Protein AF-A0A2D4QZS6-F1 (afdb_monomer_lite)

Foldseek 3Di:
DPVVVVVVVVVVVVVVVVVVVVVPDPPPDDDDDDDDAPVVVQAVCSVPVQCAQVVQAKDKDKDWDWAPVVDQWIKIKIKIKIKHADVVVNGIDMDIWMWIATNNNPDIDID

Radius of gyration: 25.06 Å; chains: 1; bounding box: 30×52×77 Å

Sequence (111 aa):
MTKLNCVKKKQLILFVFVIACLSTTNLNSVRSQDPTFTQFFSNPIYLNPALAGSSGCPRFAMNYRNEWPQLTGNYVTYSAAFDTYAKSISGGIGILAMHDQQGQGTISTSM

Structure (mmCIF, N/CA/C/O backbone):
data_AF-A0A2D4QZS6-F1
#
_entry.id   AF-A0A2D4QZS6-F1
#
loop_
_atom_site.group_PDB
_atom_site.id
_atom_site.type_symbol
_atom_site.label_atom_id
_atom_site.label_alt_id
_atom_site.label_comp_id
_atom_site.label_asym_id
_atom_site.label_entity_id
_atom_site.label_seq_id
_atom_site.pdbx_PDB_ins_code
_atom_site.Cartn_x
_atom_site.Cartn_y
_atom_site.Cartn_z
_atom_site.occupancy
_atom_site.B_iso_or_equiv
_atom_site.auth_seq_id
_atom_site.auth_comp_id
_atom_site.auth_asym_id
_atom_site.auth_atom_id
_atom_site.pdbx_PDB_model_num
ATOM 1 N N . MET A 1 1 ? -2.421 38.758 52.419 1.00 55.59 1 MET A N 1
ATOM 2 C CA . MET A 1 1 ? -3.484 37.994 51.717 1.00 55.59 1 MET A CA 1
ATOM 3 C C . MET A 1 1 ? -3.656 38.354 50.233 1.00 55.59 1 MET A C 1
ATOM 5 O O . MET A 1 1 ? -4.104 37.515 49.466 1.00 55.59 1 MET A O 1
ATOM 9 N N . THR A 1 2 ? -3.256 39.545 49.780 1.00 59.88 2 THR A N 1
ATOM 10 C CA . THR A 1 2 ? -3.556 40.062 48.426 1.00 59.88 2 THR A CA 1
ATOM 11 C C . THR A 1 2 ? -2.750 39.421 47.280 1.00 59.88 2 THR A C 1
ATOM 13 O O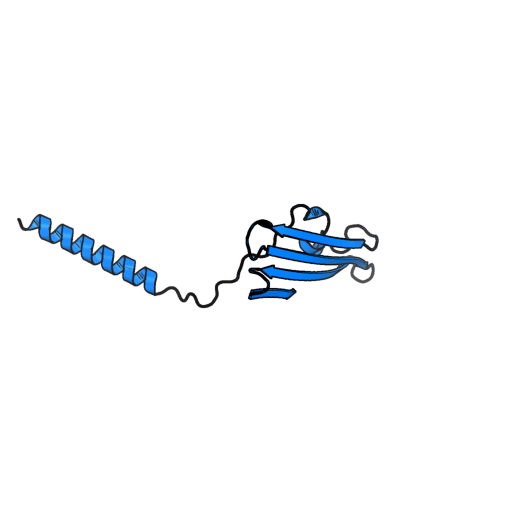 . THR A 1 2 ? -3.274 39.256 46.182 1.00 59.88 2 THR A O 1
ATOM 16 N N . LYS A 1 3 ? -1.498 38.987 47.516 1.00 56.25 3 LYS A N 1
ATOM 17 C CA . LYS A 1 3 ? -0.655 38.363 46.469 1.00 56.25 3 LYS A CA 1
ATOM 18 C C . LYS A 1 3 ? -1.140 36.972 46.027 1.00 56.25 3 LYS A C 1
ATOM 20 O O . LYS A 1 3 ? -1.035 36.647 44.849 1.00 56.25 3 LYS A O 1
ATOM 25 N N . LEU A 1 4 ? -1.724 36.184 46.935 1.00 58.50 4 LEU A N 1
ATOM 26 C CA . LEU A 1 4 ? -2.208 34.827 46.640 1.00 58.50 4 LEU A CA 1
ATOM 27 C C . LEU A 1 4 ? -3.427 34.842 45.695 1.00 58.50 4 LEU A C 1
ATOM 29 O O . LEU A 1 4 ? -3.526 34.009 44.797 1.00 58.50 4 LEU A O 1
ATOM 33 N N . ASN A 1 5 ? -4.310 35.837 45.838 1.00 61.81 5 ASN A N 1
ATOM 34 C CA . ASN A 1 5 ? -5.477 36.014 44.966 1.00 61.81 5 ASN A CA 1
ATOM 35 C C . ASN A 1 5 ? -5.089 36.473 43.549 1.00 61.81 5 ASN A C 1
ATOM 37 O O . ASN A 1 5 ? -5.733 36.077 42.581 1.00 61.81 5 ASN A O 1
ATOM 41 N N . CYS A 1 6 ? -4.005 37.245 43.406 1.00 59.03 6 CYS A N 1
ATOM 42 C CA . CYS A 1 6 ? -3.487 37.673 42.103 1.00 59.03 6 CYS A CA 1
ATOM 43 C C . CYS A 1 6 ? -2.887 36.500 41.301 1.00 59.03 6 CYS A C 1
ATOM 45 O O . CYS A 1 6 ? -3.200 36.332 40.122 1.00 59.03 6 CYS A O 1
ATOM 47 N N . VAL A 1 7 ? -2.100 35.629 41.949 1.00 69.56 7 VAL A N 1
ATOM 48 C CA . VAL A 1 7 ? -1.517 34.438 41.299 1.00 69.56 7 VAL A CA 1
ATOM 49 C C . VAL A 1 7 ? -2.607 33.459 40.858 1.00 69.56 7 VAL A C 1
ATOM 51 O O . VAL A 1 7 ? -2.584 33.010 39.715 1.00 69.56 7 VAL A O 1
ATOM 54 N N . LYS A 1 8 ? -3.614 33.193 41.703 1.00 70.06 8 LYS A N 1
ATOM 55 C CA . LYS A 1 8 ? -4.758 32.334 41.342 1.00 70.06 8 LYS A CA 1
ATOM 56 C C . LYS A 1 8 ? -5.564 32.889 40.161 1.00 70.06 8 LYS A C 1
ATOM 58 O O . LYS A 1 8 ? -5.963 32.124 39.292 1.00 70.06 8 LYS A O 1
ATOM 63 N N . LYS A 1 9 ? -5.749 34.213 40.082 1.00 71.06 9 LYS A N 1
ATOM 64 C CA . LYS A 1 9 ? -6.457 34.871 38.970 1.00 71.06 9 LYS A CA 1
ATOM 65 C C . LYS A 1 9 ? -5.663 34.810 37.659 1.00 71.06 9 LYS A C 1
ATOM 67 O O . LYS A 1 9 ? -6.253 34.575 36.612 1.00 71.06 9 LYS A O 1
ATOM 72 N N . LYS A 1 10 ? -4.329 34.938 37.713 1.00 72.50 10 LYS A N 1
ATOM 73 C CA . LYS A 1 10 ? -3.444 34.780 36.543 1.00 72.50 10 LYS A CA 1
ATOM 74 C C . LYS A 1 10 ? -3.407 33.329 36.040 1.00 72.50 10 LYS A C 1
ATOM 76 O O . LYS A 1 10 ? -3.450 33.113 34.835 1.00 72.50 10 LYS A O 1
ATOM 81 N N . GLN A 1 11 ? -3.395 32.357 36.955 1.00 76.50 11 GLN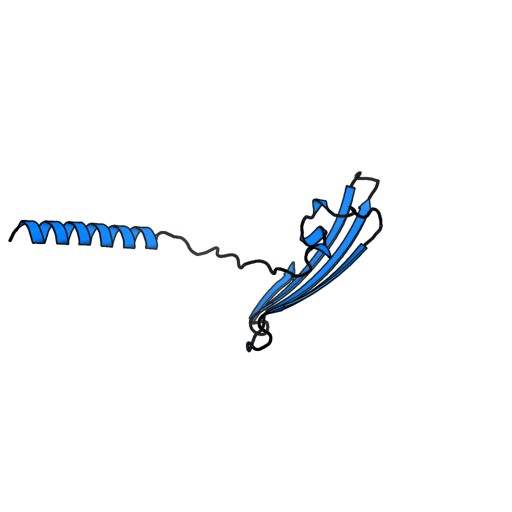 A N 1
ATOM 82 C CA . GLN A 1 11 ? -3.503 30.925 36.639 1.00 76.50 11 GLN A CA 1
ATOM 83 C C . GLN A 1 11 ? -4.864 30.584 36.016 1.00 76.50 11 GLN A C 1
ATOM 85 O O . GLN A 1 11 ? -4.916 29.876 35.018 1.00 76.50 11 GLN A O 1
ATOM 90 N N . LEU A 1 12 ? -5.957 31.151 36.538 1.00 81.62 12 LEU A N 1
ATOM 91 C CA . LEU A 1 12 ? -7.301 30.957 35.989 1.00 81.62 12 LEU A CA 1
ATOM 92 C C . LEU A 1 12 ? -7.442 31.549 34.578 1.00 81.62 12 LEU A C 1
ATOM 94 O O . LEU A 1 12 ? -7.989 30.896 33.699 1.00 81.62 12 LEU A O 1
ATOM 98 N N . ILE A 1 13 ? -6.909 32.754 34.341 1.00 84.06 13 ILE A N 1
ATOM 99 C CA . ILE A 1 13 ? -6.910 33.380 33.007 1.00 84.06 13 ILE A CA 1
ATOM 100 C C . ILE A 1 13 ? -6.091 32.544 32.016 1.00 84.06 13 ILE A C 1
ATOM 102 O O . ILE A 1 13 ? -6.544 32.319 30.898 1.00 84.06 13 ILE A O 1
ATOM 106 N N . LEU A 1 14 ? -4.923 32.042 32.430 1.00 83.56 14 LEU A N 1
ATOM 107 C CA . LEU A 1 14 ? -4.096 31.169 31.595 1.00 83.56 14 LEU A CA 1
ATOM 108 C C . LEU A 1 14 ? -4.829 29.863 31.253 1.00 83.56 14 LEU A C 1
ATOM 110 O O . LEU A 1 14 ? -4.813 29.433 30.106 1.00 83.56 14 LEU A O 1
ATOM 114 N N . PHE A 1 15 ? -5.522 29.268 32.225 1.00 85.94 15 PHE A N 1
ATOM 115 C CA . PHE A 1 15 ? -6.287 28.038 32.032 1.00 85.94 15 PHE A CA 1
ATOM 116 C C . PHE A 1 15 ? -7.466 28.232 31.066 1.00 85.94 15 PHE A C 1
ATOM 118 O O . PHE A 1 15 ? -7.667 27.425 30.161 1.00 85.94 15 PHE A O 1
ATOM 125 N N . VAL A 1 16 ? -8.198 29.345 31.196 1.00 87.38 16 VAL A N 1
ATOM 126 C CA . VAL A 1 16 ? -9.283 29.716 30.270 1.00 87.38 16 VAL A CA 1
ATOM 127 C C . VAL A 1 16 ? -8.744 29.959 28.859 1.00 87.38 16 VAL A C 1
ATOM 129 O O . VAL A 1 16 ? -9.363 29.528 27.890 1.00 87.38 16 VAL A O 1
ATOM 132 N N . PHE A 1 17 ? -7.576 30.592 28.733 1.00 86.12 17 PHE A N 1
ATOM 133 C CA . PHE A 1 17 ? -6.946 30.843 27.437 1.00 86.12 17 PHE A CA 1
ATOM 134 C C . PHE A 1 17 ? -6.504 29.545 26.745 1.00 86.12 17 PHE A C 1
ATOM 136 O O . PHE A 1 17 ? -6.737 29.374 25.552 1.00 86.12 17 PHE A O 1
ATOM 143 N N . VAL A 1 18 ? -5.939 28.592 27.496 1.00 85.69 18 VAL A N 1
ATOM 144 C CA . VAL A 1 18 ? -5.582 27.264 26.972 1.00 85.69 18 VAL A CA 1
ATOM 145 C C . VAL A 1 18 ? -6.829 26.525 26.478 1.00 85.69 18 VAL A C 1
ATOM 147 O O . VAL A 1 18 ? -6.833 26.036 25.352 1.00 85.69 18 VAL A O 1
ATOM 150 N N . ILE A 1 19 ? -7.917 26.513 27.255 1.00 83.75 19 ILE A N 1
ATOM 151 C CA . ILE A 1 19 ? -9.178 25.866 26.850 1.00 83.75 19 ILE A CA 1
ATOM 152 C C . ILE A 1 19 ? -9.771 26.521 25.592 1.00 83.75 19 ILE A C 1
ATOM 154 O O . ILE A 1 19 ? -10.225 25.813 24.695 1.00 83.75 19 ILE A O 1
ATOM 158 N N . ALA A 1 20 ? -9.724 27.854 25.496 1.00 82.69 20 ALA A N 1
ATOM 159 C CA . ALA A 1 20 ? -10.193 28.592 24.324 1.00 82.69 20 ALA A CA 1
ATOM 160 C C . ALA A 1 20 ? -9.341 28.335 23.066 1.00 82.69 20 ALA A C 1
ATOM 162 O O . ALA A 1 20 ? -9.868 28.339 21.958 1.00 82.69 20 ALA A O 1
ATOM 163 N N . CYS A 1 21 ? -8.037 28.079 23.209 1.00 77.69 21 CYS A N 1
ATOM 164 C CA . CYS A 1 21 ? -7.191 27.675 22.084 1.00 77.69 21 CYS A CA 1
ATOM 165 C C . CYS A 1 21 ? -7.528 26.262 21.586 1.00 77.69 21 CYS A C 1
ATOM 167 O O . CYS A 1 21 ? -7.607 26.054 20.374 1.00 77.69 21 CYS A O 1
ATOM 169 N N . LEU A 1 22 ? -7.769 25.303 22.488 1.00 74.12 22 LEU A N 1
ATOM 170 C CA . LEU A 1 22 ? -8.094 23.925 22.098 1.00 74.12 22 LEU A CA 1
ATOM 171 C C . LEU A 1 22 ? -9.441 23.809 21.355 1.00 74.12 22 LEU A C 1
ATOM 173 O O . LEU A 1 22 ? -9.581 22.944 20.490 1.00 74.12 22 LEU A O 1
ATOM 177 N N . SER A 1 23 ? -10.408 24.690 21.629 1.00 72.19 23 SER A N 1
ATOM 178 C CA . SER A 1 23 ? -11.749 24.645 21.023 1.00 72.19 23 SER A CA 1
ATOM 179 C C . SER A 1 23 ? -11.833 25.168 19.581 1.00 72.19 23 SER A C 1
ATOM 181 O O . SER A 1 23 ? -12.883 25.041 18.957 1.00 72.19 23 SER A O 1
ATOM 183 N N . THR A 1 24 ? -10.753 25.725 19.020 1.00 69.56 24 THR A N 1
ATOM 184 C CA . THR A 1 24 ? -10.747 26.293 17.651 1.00 69.56 24 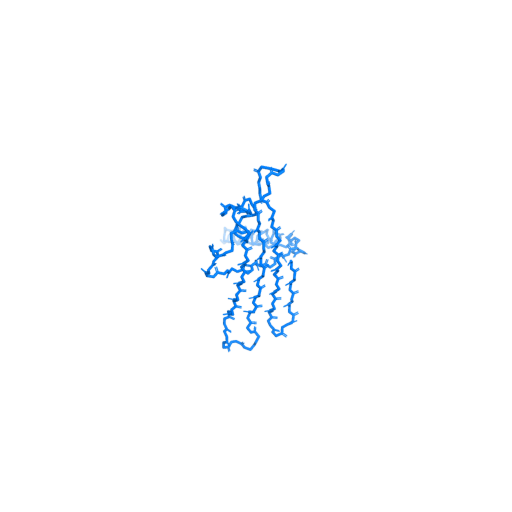THR A CA 1
ATOM 185 C C . THR A 1 24 ? -10.296 25.328 16.553 1.00 69.56 24 THR A C 1
ATOM 187 O O . THR A 1 24 ? -10.278 25.689 15.373 1.00 69.56 24 THR A O 1
ATOM 190 N N . THR A 1 25 ? -9.944 24.088 16.896 1.00 68.50 25 THR A N 1
ATOM 191 C CA . THR A 1 25 ? -9.500 23.116 15.893 1.00 68.50 25 THR A CA 1
ATOM 192 C C . THR A 1 25 ? -10.711 22.510 15.178 1.00 68.50 25 THR A C 1
ATOM 194 O O . THR A 1 25 ? -11.509 21.775 15.750 1.00 68.50 25 THR A O 1
ATOM 197 N N . ASN A 1 26 ? -10.888 22.860 13.902 1.00 63.09 26 ASN A N 1
ATOM 198 C CA . ASN A 1 26 ? -11.911 22.274 13.038 1.00 63.09 26 ASN A CA 1
ATOM 199 C C . ASN A 1 26 ? -11.529 20.813 12.729 1.00 63.09 26 ASN A C 1
ATOM 201 O O . ASN A 1 26 ? -10.720 20.559 11.841 1.00 63.09 26 ASN A O 1
ATOM 205 N N . LEU A 1 27 ? -12.106 19.855 13.461 1.00 65.62 27 LEU A N 1
ATOM 206 C CA . LEU A 1 27 ? -11.793 18.416 13.382 1.00 65.62 27 LEU A CA 1
ATOM 207 C C . LEU A 1 27 ? -12.423 17.678 12.179 1.00 65.62 27 LEU A C 1
ATOM 209 O O . LEU A 1 27 ? -12.396 16.453 12.129 1.00 65.62 27 LEU A O 1
ATOM 213 N N . ASN A 1 28 ? -12.994 18.383 11.200 1.00 65.56 28 ASN A N 1
ATOM 214 C CA . ASN A 1 28 ? -13.861 17.775 10.177 1.00 65.56 28 ASN A CA 1
ATOM 215 C C . ASN A 1 28 ? -13.145 16.907 9.119 1.00 65.56 28 ASN A C 1
ATOM 217 O O . ASN A 1 28 ? -13.807 16.374 8.234 1.00 65.56 28 ASN A O 1
ATOM 221 N N . SER A 1 29 ? -11.822 16.736 9.201 1.00 66.94 29 SER A N 1
ATOM 222 C CA . SER A 1 29 ? -11.037 16.037 8.173 1.00 66.94 29 SER A CA 1
ATOM 223 C C . SER A 1 29 ? -9.947 15.150 8.775 1.00 66.94 29 SER A C 1
ATOM 225 O O . SER A 1 29 ? -8.764 15.320 8.478 1.00 66.94 29 SER A O 1
ATOM 227 N N . VAL A 1 30 ? -10.320 14.198 9.630 1.00 69.62 30 VAL A N 1
ATOM 228 C CA . VAL A 1 30 ? -9.386 13.145 10.057 1.00 69.62 30 VAL A CA 1
ATOM 229 C C . VAL A 1 30 ? -9.407 12.036 9.006 1.00 69.62 30 VAL A C 1
ATOM 231 O O . VAL A 1 30 ? -10.413 11.348 8.846 1.00 69.62 30 VAL A O 1
ATOM 234 N N . ARG A 1 31 ? -8.309 11.873 8.261 1.00 70.00 31 ARG A N 1
ATOM 235 C CA . ARG A 1 31 ? -8.109 10.708 7.388 1.00 70.00 31 ARG A CA 1
ATOM 236 C C . ARG A 1 31 ? -7.477 9.585 8.206 1.00 70.00 31 ARG A C 1
ATOM 238 O O . ARG A 1 31 ? -6.553 9.835 8.976 1.00 70.00 31 ARG A O 1
ATOM 245 N N . SER A 1 32 ? -8.025 8.379 8.081 1.00 69.94 32 SER A N 1
ATOM 246 C CA . SER A 1 32 ? -7.491 7.191 8.754 1.00 69.94 32 SER A CA 1
ATOM 247 C C . SER A 1 32 ? -6.090 6.848 8.234 1.00 69.94 32 SER A C 1
ATOM 249 O O . SER A 1 32 ? -5.693 7.315 7.167 1.00 69.94 32 SER A O 1
ATOM 251 N N . GLN A 1 33 ? -5.343 6.051 9.000 1.00 73.69 33 GLN A N 1
ATOM 252 C CA . GLN A 1 33 ? -4.032 5.554 8.582 1.00 73.69 33 GLN A CA 1
ATOM 253 C C . GLN A 1 33 ? -4.188 4.517 7.466 1.00 73.69 33 GLN A C 1
ATOM 255 O O . GLN A 1 33 ? -5.078 3.667 7.531 1.00 73.69 33 GLN A O 1
ATOM 260 N N . ASP A 1 34 ? -3.297 4.566 6.478 1.00 83.50 34 ASP A N 1
ATOM 261 C CA . ASP A 1 34 ? -3.271 3.583 5.399 1.00 83.50 34 ASP A CA 1
ATOM 262 C C . ASP A 1 34 ? -2.744 2.223 5.903 1.00 83.50 34 ASP A C 1
ATOM 264 O O . ASP A 1 34 ? -1.842 2.173 6.750 1.00 83.50 34 ASP A O 1
ATOM 268 N N . PRO A 1 35 ? -3.273 1.097 5.394 1.00 88.50 35 PRO A N 1
ATOM 269 C CA . PRO A 1 35 ? -2.783 -0.238 5.720 1.00 88.50 35 PRO A CA 1
ATOM 270 C C . PRO A 1 35 ? -1.293 -0.428 5.427 1.00 88.50 35 PRO A C 1
ATOM 272 O O . PRO A 1 35 ? -0.831 -0.041 4.355 1.00 88.50 35 PRO A O 1
ATOM 275 N N . THR A 1 36 ? -0.556 -1.091 6.329 1.00 90.94 36 THR A N 1
ATOM 276 C CA . THR A 1 36 ? 0.875 -1.408 6.158 1.00 90.94 36 THR A CA 1
ATOM 277 C C . THR A 1 36 ? 1.144 -2.911 6.111 1.00 90.94 36 THR A C 1
ATOM 279 O O . THR A 1 36 ? 0.761 -3.663 7.003 1.00 90.94 36 THR A O 1
ATOM 282 N N . PHE A 1 37 ? 1.822 -3.378 5.059 1.00 92.50 37 PHE A N 1
ATOM 283 C CA . PHE A 1 37 ? 2.172 -4.794 4.892 1.00 92.50 37 PHE A CA 1
ATOM 284 C C . PHE A 1 37 ? 3.562 -5.100 5.461 1.00 92.50 37 PHE A C 1
ATOM 286 O O . PHE A 1 37 ? 4.503 -4.340 5.257 1.00 92.50 37 PHE A O 1
ATOM 293 N N . THR A 1 38 ? 3.741 -6.268 6.084 1.00 92.38 38 THR A N 1
ATOM 294 C CA . THR A 1 38 ? 5.070 -6.744 6.522 1.00 92.38 38 THR A CA 1
ATOM 295 C C . THR A 1 38 ? 5.991 -7.063 5.342 1.00 92.38 38 THR A C 1
ATOM 297 O O . THR A 1 38 ? 7.197 -6.849 5.412 1.00 92.38 38 THR A O 1
ATOM 300 N N . GLN A 1 39 ? 5.419 -7.531 4.231 1.00 91.94 39 GLN A N 1
ATOM 301 C CA . GLN A 1 39 ? 6.121 -7.844 2.984 1.00 91.94 39 GLN A CA 1
ATOM 302 C C . GLN A 1 39 ? 5.984 -6.709 1.957 1.00 91.94 39 GLN A C 1
ATOM 304 O O . GLN A 1 39 ? 5.741 -6.954 0.782 1.00 91.94 39 GLN A O 1
ATOM 309 N N . PHE A 1 40 ? 6.127 -5.450 2.373 1.00 89.06 40 PHE A N 1
ATOM 310 C CA . PHE A 1 40 ? 5.943 -4.299 1.476 1.00 89.06 40 PHE A CA 1
ATOM 311 C C . PHE A 1 40 ? 6.909 -4.284 0.272 1.00 89.06 40 PHE A C 1
ATOM 313 O O . PHE A 1 40 ? 6.553 -3.792 -0.795 1.00 89.06 40 PHE A O 1
ATOM 320 N N . PHE A 1 41 ? 8.102 -4.881 0.387 1.00 90.44 41 PHE A N 1
ATOM 321 C CA . PHE A 1 41 ? 9.048 -5.010 -0.731 1.00 90.44 41 PHE A CA 1
ATOM 322 C C . PHE A 1 41 ? 8.578 -5.956 -1.846 1.00 90.44 41 PHE A C 1
ATOM 324 O O . PHE A 1 41 ? 9.075 -5.858 -2.968 1.00 90.44 41 PHE A O 1
ATOM 331 N N . SER A 1 42 ? 7.631 -6.863 -1.575 1.00 90.44 42 SER A N 1
ATOM 332 C CA . SER A 1 42 ? 7.098 -7.766 -2.604 1.00 90.44 42 SER A CA 1
ATOM 333 C C . SER A 1 42 ? 6.176 -7.050 -3.595 1.00 90.44 42 SER A C 1
ATOM 335 O O . SER A 1 42 ? 5.864 -7.606 -4.645 1.00 90.44 42 SER A O 1
ATOM 337 N N . ASN A 1 43 ? 5.750 -5.824 -3.276 1.00 92.50 43 ASN A N 1
ATOM 338 C CA . ASN A 1 43 ? 4.900 -4.985 -4.110 1.00 92.50 43 ASN A CA 1
ATOM 339 C C . ASN A 1 43 ? 5.519 -3.579 -4.256 1.00 92.50 43 ASN A C 1
ATOM 341 O O . ASN A 1 43 ? 5.172 -2.653 -3.521 1.00 92.50 43 ASN A O 1
ATOM 345 N N . PRO A 1 44 ? 6.457 -3.387 -5.201 1.00 92.31 44 PRO A N 1
ATOM 346 C CA . PRO A 1 44 ? 7.171 -2.118 -5.328 1.00 92.31 44 PRO A CA 1
ATOM 347 C C . PRO A 1 44 ? 6.298 -0.937 -5.726 1.00 92.31 44 PRO A C 1
ATOM 349 O O . PRO A 1 44 ? 6.618 0.180 -5.336 1.00 92.31 44 PRO A O 1
ATOM 352 N N . ILE A 1 45 ? 5.193 -1.165 -6.443 1.00 93.75 45 ILE A N 1
ATOM 353 C CA . ILE A 1 45 ? 4.265 -0.080 -6.784 1.00 93.75 45 ILE A CA 1
ATOM 354 C C . ILE A 1 45 ? 3.474 0.416 -5.567 1.00 93.75 45 ILE A C 1
ATOM 356 O O . ILE A 1 45 ? 3.153 1.599 -5.516 1.00 93.75 45 ILE A O 1
ATOM 360 N N . TYR A 1 46 ? 3.220 -0.445 -4.571 1.00 93.25 46 TYR A N 1
ATOM 361 C CA . TYR A 1 46 ? 2.683 -0.029 -3.269 1.00 93.25 46 TYR A CA 1
ATOM 362 C C . TYR A 1 46 ? 3.700 0.811 -2.482 1.00 93.25 46 TYR A C 1
ATOM 364 O O . TYR A 1 46 ? 3.327 1.795 -1.852 1.00 93.25 46 TYR A O 1
ATOM 372 N N . LEU A 1 47 ? 4.991 0.466 -2.553 1.00 92.12 47 LEU A N 1
ATOM 373 C CA . LEU A 1 47 ? 6.049 1.222 -1.876 1.00 92.12 47 LEU A CA 1
ATOM 374 C C . LEU A 1 47 ? 6.299 2.593 -2.525 1.00 92.12 47 LEU A C 1
ATOM 376 O O . LEU A 1 47 ? 6.447 3.597 -1.830 1.00 92.12 47 LEU A O 1
ATOM 380 N N . ASN A 1 48 ? 6.401 2.632 -3.853 1.00 93.25 48 ASN A N 1
ATOM 381 C CA . ASN A 1 48 ? 6.586 3.854 -4.625 1.00 93.25 48 ASN A CA 1
ATOM 382 C C . ASN A 1 48 ? 6.137 3.620 -6.082 1.00 93.25 48 ASN A C 1
ATOM 384 O O . ASN A 1 48 ? 6.764 2.820 -6.780 1.00 93.25 48 ASN A O 1
ATOM 388 N N . PRO A 1 49 ? 5.137 4.358 -6.599 1.00 92.69 49 PRO A N 1
ATOM 389 C CA . PRO A 1 49 ? 4.687 4.231 -7.987 1.00 92.69 49 PRO A CA 1
ATOM 390 C C . PRO A 1 49 ? 5.798 4.393 -9.038 1.00 92.69 49 PRO A C 1
ATOM 392 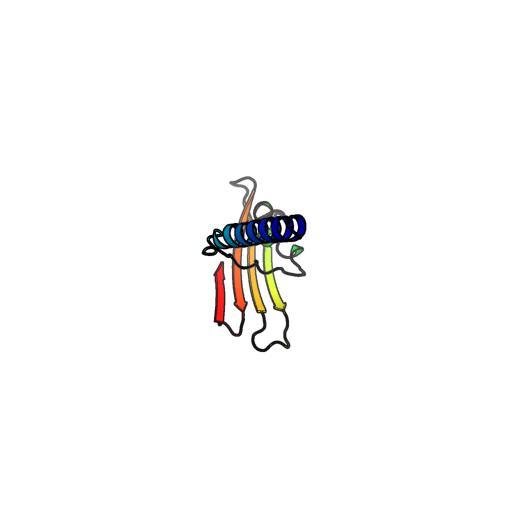O O . PRO A 1 49 ? 5.723 3.790 -10.106 1.00 92.69 49 PRO A O 1
ATOM 395 N N . ALA A 1 50 ? 6.868 5.140 -8.736 1.00 93.69 50 ALA A N 1
ATOM 396 C CA . ALA A 1 50 ? 8.025 5.289 -9.623 1.00 93.69 50 ALA A CA 1
ATOM 397 C C . ALA A 1 50 ? 8.827 3.985 -9.821 1.00 93.69 50 ALA A C 1
ATOM 399 O O . ALA A 1 50 ? 9.654 3.907 -10.727 1.00 93.69 50 ALA A O 1
ATOM 400 N N . LEU A 1 51 ? 8.588 2.957 -8.998 1.00 94.44 51 LEU A N 1
ATOM 401 C CA . LEU A 1 51 ? 9.195 1.629 -9.129 1.00 94.44 51 LEU A CA 1
ATOM 402 C C . LEU A 1 51 ? 8.422 0.699 -10.078 1.00 94.44 51 LEU A C 1
ATOM 404 O O . LEU A 1 51 ? 8.829 -0.457 -10.246 1.00 94.44 51 LEU A O 1
ATOM 408 N N . ALA A 1 52 ? 7.336 1.165 -10.704 1.00 95.50 52 ALA A N 1
ATOM 409 C CA . ALA A 1 52 ? 6.640 0.404 -11.737 1.00 95.50 52 ALA A CA 1
ATOM 410 C C . ALA A 1 52 ? 7.605 0.028 -12.872 1.00 95.50 52 ALA A C 1
ATOM 412 O O . ALA A 1 52 ? 8.374 0.861 -13.353 1.00 95.50 52 ALA A O 1
ATOM 413 N N . GLY A 1 53 ? 7.596 -1.238 -13.291 1.00 93.94 53 GLY A N 1
ATOM 414 C CA . GLY A 1 53 ? 8.451 -1.740 -14.368 1.00 93.94 53 GLY A CA 1
ATOM 415 C C . GLY A 1 53 ? 9.948 -1.782 -14.043 1.00 93.94 53 GLY A C 1
ATOM 416 O O . GLY A 1 53 ? 10.744 -2.069 -14.936 1.00 93.94 53 GLY A O 1
ATOM 417 N N . SER A 1 54 ? 10.350 -1.544 -12.789 1.00 93.44 54 SER A N 1
ATOM 418 C CA . SER A 1 54 ? 11.759 -1.582 -12.351 1.00 93.44 54 SER A CA 1
ATOM 419 C C . SER A 1 54 ? 12.438 -2.940 -12.565 1.00 93.44 54 SER A C 1
ATOM 421 O O . SER A 1 54 ? 13.648 -2.996 -12.763 1.00 93.44 54 SER A O 1
ATOM 423 N N . SER A 1 55 ? 11.673 -4.034 -12.571 1.00 90.06 55 SER A N 1
ATOM 424 C CA . SER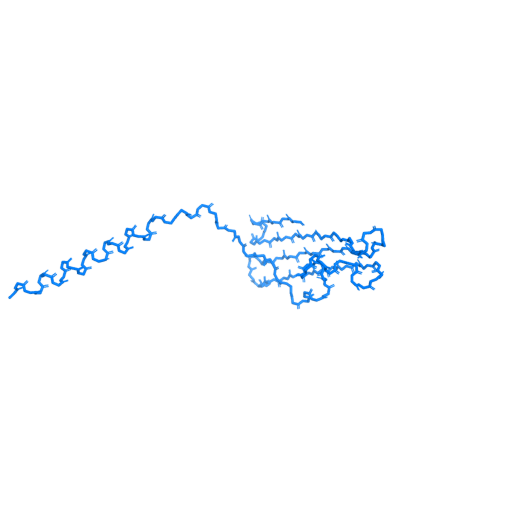 A 1 55 ? 12.166 -5.387 -12.856 1.00 90.06 55 SER A CA 1
ATOM 425 C C . SER A 1 55 ? 12.433 -5.652 -14.340 1.00 90.06 55 SER A C 1
ATOM 427 O O . SER A 1 55 ? 12.970 -6.705 -14.674 1.00 90.06 55 SER A O 1
ATOM 429 N N . GLY A 1 56 ? 12.012 -4.765 -15.248 1.00 91.31 56 GLY A N 1
ATOM 430 C CA . GLY A 1 56 ? 12.112 -4.945 -16.702 1.00 91.31 56 GLY A CA 1
ATOM 431 C C . GLY A 1 56 ? 11.108 -5.943 -17.302 1.00 91.31 56 GLY A C 1
ATOM 432 O O . GLY A 1 56 ? 10.677 -5.759 -18.438 1.00 91.31 56 GLY A O 1
ATOM 433 N N . CYS A 1 57 ? 10.688 -6.958 -16.544 1.00 92.69 57 CYS A N 1
ATOM 434 C CA . CYS A 1 57 ? 9.654 -7.925 -16.928 1.00 92.69 57 CYS A CA 1
ATOM 435 C C . CYS A 1 57 ? 8.295 -7.601 -16.280 1.00 92.69 57 CYS A C 1
ATOM 437 O O . CYS A 1 57 ? 8.286 -7.027 -15.184 1.00 92.69 57 CYS A O 1
ATOM 439 N N . PRO A 1 58 ? 7.167 -8.012 -16.899 1.00 94.69 58 PRO A N 1
ATOM 440 C CA . PRO A 1 58 ? 5.854 -7.955 -16.265 1.00 94.69 58 PRO A CA 1
ATOM 441 C C . PRO A 1 58 ? 5.843 -8.713 -14.936 1.00 94.69 58 PRO A C 1
ATOM 443 O O . PRO A 1 58 ? 6.326 -9.846 -14.855 1.00 94.69 58 PRO A O 1
ATOM 446 N N . ARG A 1 59 ? 5.269 -8.100 -13.905 1.00 94.38 59 ARG A N 1
ATOM 447 C CA . ARG A 1 59 ? 5.164 -8.652 -12.557 1.00 94.38 59 ARG A CA 1
ATOM 448 C C . ARG A 1 59 ? 3.734 -8.549 -12.058 1.00 94.38 59 ARG A C 1
ATOM 450 O O . ARG A 1 59 ? 3.058 -7.547 -12.259 1.00 94.38 59 ARG A O 1
ATOM 457 N N . PHE A 1 60 ? 3.322 -9.589 -11.347 1.00 95.50 60 PHE A N 1
ATOM 458 C CA . PHE A 1 60 ? 2.087 -9.629 -10.588 1.00 95.50 60 PHE A CA 1
ATOM 459 C C . PHE A 1 60 ? 2.402 -9.862 -9.107 1.00 95.50 60 PHE A C 1
ATOM 461 O O . PHE A 1 60 ? 3.240 -10.708 -8.788 1.00 95.50 60 PHE A O 1
ATOM 468 N N . ALA A 1 61 ? 1.755 -9.117 -8.215 1.00 94.81 61 ALA A N 1
ATOM 469 C CA . ALA A 1 61 ? 1.935 -9.229 -6.772 1.00 94.81 61 ALA A CA 1
ATOM 470 C C . ALA A 1 61 ? 0.581 -9.222 -6.053 1.00 94.81 61 ALA A C 1
ATOM 472 O O . ALA A 1 61 ? -0.335 -8.490 -6.423 1.00 94.81 61 ALA A O 1
ATOM 473 N N . MET A 1 62 ? 0.469 -10.037 -5.007 1.00 95.12 62 MET A N 1
ATOM 474 C CA . MET A 1 62 ? -0.683 -10.070 -4.111 1.00 95.12 62 MET A CA 1
ATOM 475 C C . MET A 1 62 ? -0.195 -10.025 -2.669 1.00 95.12 62 MET A C 1
ATOM 477 O O . MET A 1 62 ? 0.742 -10.737 -2.304 1.00 95.12 62 MET A O 1
ATOM 481 N N . ASN A 1 63 ? -0.859 -9.230 -1.838 1.00 95.31 63 ASN A N 1
ATOM 482 C CA . ASN A 1 63 ? -0.583 -9.152 -0.413 1.00 95.31 63 ASN A CA 1
ATOM 483 C C . ASN A 1 63 ? -1.874 -9.321 0.386 1.00 95.31 63 ASN A C 1
ATOM 485 O O . ASN A 1 63 ? -2.920 -8.771 0.045 1.00 95.31 63 ASN A O 1
ATOM 489 N N . TYR A 1 64 ? -1.767 -10.073 1.477 1.00 95.19 64 TYR A N 1
ATOM 490 C CA . TYR A 1 64 ? -2.816 -10.249 2.470 1.00 95.19 64 TYR A CA 1
ATOM 491 C C . TYR A 1 64 ? -2.286 -9.831 3.835 1.00 95.19 64 TYR A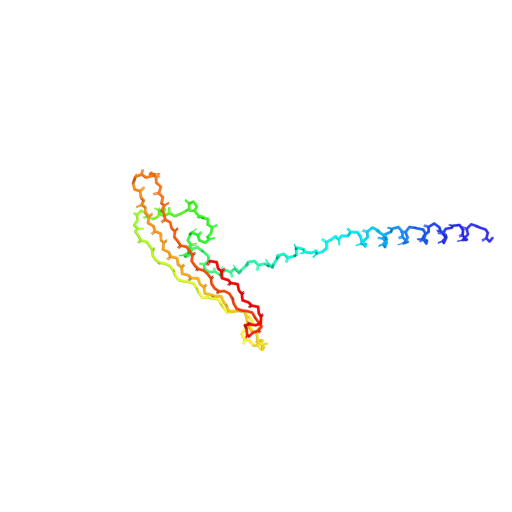 C 1
ATOM 493 O O . TYR A 1 64 ? -1.163 -10.182 4.213 1.00 95.19 64 TYR A O 1
ATOM 501 N N . ARG A 1 65 ? -3.110 -9.099 4.575 1.00 94.00 65 ARG A N 1
ATOM 502 C CA . ARG A 1 65 ? -2.837 -8.658 5.938 1.00 94.00 65 ARG A CA 1
ATOM 503 C C . ARG A 1 65 ? -4.057 -8.943 6.799 1.00 94.00 65 ARG A C 1
ATOM 505 O O . ARG A 1 65 ? -5.172 -8.613 6.414 1.00 94.00 65 ARG A O 1
ATOM 512 N N . ASN A 1 66 ? -3.816 -9.524 7.969 1.00 93.62 66 ASN A N 1
ATOM 513 C CA . ASN A 1 66 ? -4.809 -9.695 9.022 1.00 93.62 66 ASN A CA 1
ATOM 514 C C . ASN A 1 66 ? -4.203 -9.223 10.344 1.00 93.62 66 ASN A C 1
ATOM 516 O O . ASN A 1 66 ? -3.305 -9.880 10.878 1.00 93.62 66 ASN A O 1
ATOM 520 N N . GLU A 1 67 ? -4.674 -8.087 10.847 1.00 92.31 67 GLU A N 1
ATOM 521 C CA . GLU A 1 67 ? -4.260 -7.548 12.139 1.00 92.31 67 GLU A CA 1
ATOM 522 C C . GLU A 1 67 ? -5.291 -7.806 13.231 1.00 92.31 67 GLU A C 1
ATOM 524 O O . GLU A 1 67 ? -6.500 -7.681 13.032 1.00 92.31 67 GLU A O 1
ATOM 529 N N . TRP A 1 68 ? -4.760 -8.152 14.408 1.00 92.44 68 TRP A N 1
ATOM 530 C CA . TRP A 1 68 ? -5.513 -8.528 15.604 1.00 92.44 68 TRP A CA 1
ATOM 531 C C . TRP A 1 68 ? -6.579 -9.596 15.318 1.00 92.44 68 TRP A C 1
ATOM 533 O O . TRP A 1 68 ? -7.761 -9.372 15.557 1.00 92.44 68 TRP A O 1
ATOM 543 N N . PRO A 1 69 ? -6.185 -10.797 14.854 1.00 90.38 69 PRO A N 1
ATOM 544 C CA . PRO A 1 69 ? -7.129 -11.841 14.444 1.00 90.38 69 PRO A CA 1
ATOM 545 C C . PRO A 1 69 ? -8.052 -12.335 15.572 1.00 90.38 69 PRO A C 1
ATOM 547 O O . PRO A 1 69 ? -9.070 -12.958 15.297 1.00 90.38 69 PRO A O 1
ATOM 550 N N . GLN A 1 70 ? -7.701 -12.080 16.835 1.00 92.25 70 GLN A N 1
ATOM 551 C CA . GLN A 1 70 ? -8.514 -12.420 18.008 1.00 92.25 70 GLN A CA 1
ATOM 552 C C . GLN A 1 70 ? -9.538 -11.330 18.375 1.00 92.25 70 GLN A C 1
ATOM 554 O O . GLN A 1 70 ? -10.381 -11.559 19.240 1.00 92.25 70 GLN A O 1
ATOM 559 N N . LEU A 1 71 ? -9.476 -10.150 17.749 1.00 91.31 71 LEU A N 1
ATOM 560 C CA . LEU A 1 71 ? -10.448 -9.080 17.949 1.00 91.31 71 LEU A CA 1
ATOM 561 C C . LEU A 1 71 ? -11.720 -9.379 17.145 1.00 91.31 71 LEU A C 1
ATOM 563 O O . LEU A 1 71 ? -11.662 -9.642 15.943 1.00 91.31 71 LEU A O 1
ATOM 567 N N . THR A 1 72 ? -12.882 -9.281 17.791 1.00 83.62 72 THR A N 1
ATOM 568 C CA . THR A 1 72 ? -14.182 -9.317 17.109 1.00 83.62 72 THR A CA 1
ATOM 569 C C . THR A 1 72 ? -14.299 -8.085 16.210 1.00 83.62 72 THR A C 1
ATOM 571 O O . THR A 1 72 ? -14.627 -6.999 16.678 1.00 83.62 72 THR A O 1
ATOM 574 N N . GLY A 1 73 ? -13.974 -8.247 14.925 1.00 85.75 73 GLY A N 1
ATOM 575 C CA . GLY A 1 73 ? -13.800 -7.133 13.989 1.00 85.75 73 GLY A CA 1
ATOM 576 C C . GLY A 1 73 ? -12.337 -6.789 13.732 1.00 85.75 73 GLY A C 1
ATOM 577 O O . GLY A 1 73 ? -11.944 -5.629 13.825 1.00 85.75 73 GLY A O 1
ATOM 578 N N . ASN A 1 74 ? -11.553 -7.814 13.404 1.00 92.25 74 ASN A N 1
ATOM 579 C CA . ASN A 1 74 ? -10.178 -7.703 12.945 1.00 92.25 74 ASN A CA 1
ATOM 580 C C . ASN A 1 74 ? -10.051 -6.833 11.681 1.00 92.25 74 ASN A C 1
ATOM 582 O O . ASN A 1 74 ? -11.034 -6.509 11.009 1.00 92.25 74 ASN A O 1
ATOM 586 N N . TYR A 1 75 ? -8.813 -6.461 11.374 1.00 92.69 75 TYR A N 1
ATOM 587 C CA . TYR A 1 75 ? -8.485 -5.574 10.264 1.00 92.69 75 TYR A CA 1
ATOM 588 C C . TYR A 1 75 ? -7.913 -6.425 9.145 1.00 92.69 75 TYR A C 1
ATOM 590 O O . TYR A 1 75 ? -6.837 -7.014 9.293 1.00 92.69 75 TYR A O 1
ATOM 598 N N . VAL A 1 76 ? -8.654 -6.524 8.048 1.00 94.56 76 VAL A N 1
ATOM 599 C CA . VAL A 1 76 ? -8.307 -7.380 6.920 1.00 94.56 76 VAL A CA 1
ATOM 600 C C . VAL A 1 76 ? -8.087 -6.519 5.689 1.00 94.56 76 VAL A C 1
ATOM 602 O O . VAL A 1 76 ? -9.002 -5.841 5.226 1.00 94.56 76 VAL A O 1
ATOM 605 N N . THR A 1 77 ? -6.875 -6.581 5.143 1.00 95.19 77 THR A N 1
ATOM 606 C CA . THR A 1 77 ? -6.496 -5.842 3.937 1.00 95.19 77 THR A CA 1
ATOM 607 C C . THR A 1 77 ? -6.018 -6.804 2.856 1.00 95.19 77 THR A C 1
ATOM 609 O O . THR A 1 77 ? -5.150 -7.651 3.093 1.00 95.19 77 THR A O 1
ATOM 612 N N . TYR A 1 78 ? -6.528 -6.617 1.645 1.00 95.38 78 TYR A N 1
ATOM 613 C CA . TYR A 1 78 ? -6.084 -7.291 0.432 1.00 95.38 78 TYR A CA 1
ATOM 614 C C . TYR A 1 78 ? -5.494 -6.268 -0.530 1.00 95.38 78 TYR A C 1
ATOM 616 O O . TYR A 1 78 ? -6.060 -5.194 -0.714 1.00 95.38 78 TYR A O 1
ATOM 624 N N . SER A 1 79 ? -4.387 -6.610 -1.180 1.00 96.00 79 SER A N 1
ATOM 625 C CA . SER A 1 79 ? -3.831 -5.821 -2.276 1.00 96.00 79 SER A CA 1
ATOM 626 C C . SER A 1 79 ? -3.457 -6.720 -3.444 1.00 96.00 79 SER A C 1
ATOM 628 O O . SER A 1 79 ? -2.897 -7.800 -3.247 1.00 96.00 79 SER A O 1
ATOM 630 N N . ALA A 1 80 ? -3.770 -6.265 -4.653 1.00 95.88 80 ALA A N 1
ATOM 631 C CA . ALA A 1 80 ? -3.344 -6.867 -5.904 1.00 95.88 80 ALA A CA 1
ATOM 632 C C . ALA A 1 80 ? -2.695 -5.794 -6.779 1.00 95.88 80 ALA A C 1
ATOM 634 O O . ALA A 1 80 ? -3.199 -4.679 -6.910 1.00 95.88 80 ALA A O 1
ATOM 635 N N . ALA A 1 81 ? -1.563 -6.141 -7.370 1.00 96.12 81 ALA A N 1
ATOM 636 C CA . ALA A 1 81 ? -0.718 -5.236 -8.119 1.00 96.12 81 ALA A CA 1
ATOM 637 C C . ALA A 1 81 ? -0.233 -5.904 -9.400 1.00 96.12 81 ALA A C 1
ATOM 639 O O . ALA A 1 81 ? 0.141 -7.079 -9.403 1.00 96.12 81 ALA A O 1
ATOM 640 N N . PHE A 1 82 ? -0.191 -5.132 -10.477 1.00 96.19 82 PHE A N 1
ATOM 641 C CA . PHE A 1 82 ? 0.466 -5.527 -11.713 1.00 96.19 82 PHE A CA 1
ATOM 642 C C . PHE A 1 82 ? 1.312 -4.374 -12.225 1.00 96.19 82 PHE A C 1
ATOM 644 O O . PHE A 1 82 ? 0.839 -3.241 -12.264 1.00 96.19 82 PHE A O 1
ATOM 651 N N . ASP A 1 83 ? 2.537 -4.656 -12.653 1.00 96.75 83 ASP A N 1
ATOM 652 C CA . ASP A 1 83 ? 3.403 -3.653 -13.258 1.00 96.75 83 ASP A CA 1
ATOM 653 C C . ASP A 1 83 ? 4.293 -4.228 -14.360 1.00 96.75 83 ASP A C 1
ATOM 655 O O . ASP A 1 83 ? 4.649 -5.405 -14.355 1.00 96.75 83 ASP A O 1
ATOM 659 N N . THR A 1 84 ? 4.637 -3.397 -15.342 1.00 96.25 84 THR A N 1
ATOM 660 C CA . THR A 1 84 ? 5.494 -3.776 -16.471 1.00 96.25 84 THR A CA 1
ATOM 661 C C . THR A 1 84 ? 6.302 -2.588 -16.972 1.00 96.25 84 THR A C 1
ATOM 663 O O . THR A 1 84 ? 5.877 -1.435 -16.875 1.00 96.25 84 THR A O 1
ATOM 666 N N . TYR A 1 85 ? 7.467 -2.864 -17.558 1.00 96.75 85 TYR A N 1
ATOM 667 C CA . TYR A 1 85 ? 8.256 -1.850 -18.247 1.00 96.75 85 TYR A CA 1
ATOM 668 C C . TYR A 1 85 ? 7.639 -1.515 -19.611 1.00 96.75 85 TYR A C 1
ATOM 670 O O . TYR A 1 85 ? 7.288 -2.405 -20.390 1.00 96.75 85 TYR A O 1
ATOM 678 N N . ALA A 1 86 ? 7.529 -0.226 -19.911 1.00 95.19 86 ALA A N 1
ATOM 679 C CA . ALA A 1 86 ? 6.991 0.320 -21.145 1.00 95.19 86 ALA A CA 1
ATOM 680 C C . ALA A 1 86 ? 8.058 1.182 -21.838 1.00 95.19 86 ALA A C 1
ATOM 682 O O . ALA A 1 86 ? 8.262 2.354 -21.517 1.00 95.19 86 ALA A O 1
ATOM 683 N N . LYS A 1 87 ? 8.704 0.605 -22.861 1.00 93.81 87 LYS A N 1
ATOM 684 C CA . LYS A 1 87 ? 9.760 1.272 -23.649 1.00 93.81 87 LYS A CA 1
ATOM 685 C C . LYS A 1 87 ? 9.324 2.626 -24.221 1.00 93.81 87 LYS A C 1
ATOM 687 O O . LYS A 1 87 ? 10.136 3.535 -24.294 1.00 93.81 87 LYS A O 1
ATOM 692 N N . SER A 1 88 ? 8.050 2.768 -24.597 1.00 94.12 88 SER A N 1
ATOM 693 C CA . SER A 1 88 ? 7.513 3.995 -25.207 1.00 94.12 88 SER A CA 1
ATOM 694 C C . SER A 1 88 ? 7.583 5.227 -24.301 1.00 94.12 88 SER A C 1
ATOM 696 O O . SER A 1 88 ? 7.591 6.339 -24.818 1.00 94.12 88 SER A O 1
ATOM 698 N N . ILE A 1 89 ? 7.594 5.045 -22.979 1.00 94.06 89 ILE A N 1
ATOM 699 C CA . ILE A 1 89 ? 7.669 6.139 -21.998 1.00 94.06 89 ILE A CA 1
ATOM 700 C C . ILE A 1 89 ? 8.999 6.131 -21.235 1.00 94.06 89 ILE A C 1
ATOM 702 O O . ILE A 1 89 ? 9.143 6.848 -20.250 1.00 94.06 89 ILE A O 1
ATOM 706 N N . SER A 1 90 ? 9.958 5.299 -21.663 1.00 92.88 90 SER A N 1
ATOM 707 C CA . SER A 1 90 ? 11.241 5.083 -20.979 1.00 92.88 90 SER A CA 1
ATOM 708 C C . SER A 1 90 ? 11.090 4.791 -19.477 1.00 92.88 90 SER A C 1
ATOM 710 O O . SER A 1 90 ? 11.943 5.164 -18.675 1.00 92.88 90 SER A O 1
ATOM 712 N N . GLY A 1 91 ? 10.005 4.117 -19.092 1.00 93.69 91 GLY A N 1
ATOM 713 C CA . GLY A 1 91 ? 9.603 3.903 -17.701 1.00 93.69 91 GLY A CA 1
ATOM 714 C C . GLY A 1 91 ? 8.665 2.709 -17.571 1.00 93.69 91 GLY A C 1
ATOM 715 O O . GLY A 1 91 ? 8.582 1.889 -18.482 1.00 93.69 91 GLY A O 1
ATOM 716 N N . GLY A 1 92 ? 7.956 2.592 -16.450 1.00 94.88 92 GLY A N 1
ATOM 717 C CA . GLY A 1 92 ? 6.979 1.525 -16.242 1.00 94.88 92 GLY A CA 1
ATOM 718 C C . GLY A 1 92 ? 5.566 2.027 -16.006 1.00 94.88 92 GLY A C 1
ATOM 719 O O . GLY A 1 92 ? 5.335 3.184 -15.664 1.00 94.88 92 GLY A O 1
ATOM 720 N N . ILE A 1 93 ? 4.619 1.119 -16.210 1.00 95.25 93 ILE A N 1
ATOM 721 C CA . ILE A 1 93 ? 3.198 1.318 -15.941 1.00 95.25 93 ILE A CA 1
ATOM 722 C C . ILE A 1 93 ? 2.797 0.266 -14.920 1.00 95.25 93 ILE A C 1
ATOM 724 O O . ILE A 1 93 ? 3.213 -0.890 -15.025 1.00 95.25 93 ILE A O 1
ATOM 728 N N . GLY A 1 94 ? 1.994 0.663 -13.940 1.00 94.69 94 GLY A N 1
ATOM 729 C CA . GLY A 1 94 ? 1.465 -0.249 -12.944 1.00 94.69 94 GLY A CA 1
ATOM 730 C C . GLY A 1 94 ? 0.058 0.128 -12.518 1.00 94.69 94 GLY A C 1
ATOM 731 O O . GLY A 1 94 ? -0.346 1.286 -12.615 1.00 94.69 94 GLY A O 1
ATOM 732 N N . ILE A 1 95 ? -0.673 -0.877 -12.055 1.00 95.62 95 ILE A N 1
ATOM 733 C CA . ILE A 1 95 ? -1.984 -0.748 -11.432 1.00 95.62 95 ILE A CA 1
ATOM 734 C C . ILE A 1 95 ? -1.925 -1.404 -10.060 1.00 95.62 95 ILE A C 1
ATOM 736 O O . ILE A 1 95 ? -1.370 -2.493 -9.908 1.00 95.62 95 ILE A O 1
ATOM 740 N N . LEU A 1 96 ? -2.497 -0.734 -9.071 1.00 95.69 96 LEU A N 1
ATOM 741 C CA . LEU A 1 96 ? -2.611 -1.211 -7.703 1.00 95.69 96 LEU A CA 1
ATOM 742 C C . LEU A 1 96 ? -4.082 -1.114 -7.325 1.00 95.69 96 LEU A C 1
ATOM 744 O O . LEU A 1 96 ? -4.669 -0.048 -7.468 1.00 95.69 96 LEU A O 1
ATOM 748 N N . ALA A 1 97 ? -4.643 -2.219 -6.858 1.00 95.94 97 ALA A N 1
ATOM 749 C CA . ALA A 1 97 ? -5.942 -2.250 -6.214 1.00 95.94 97 ALA A CA 1
ATOM 750 C C . ALA A 1 97 ? -5.745 -2.712 -4.771 1.00 95.94 97 ALA A C 1
ATOM 752 O O . ALA A 1 97 ? -4.976 -3.645 -4.499 1.00 95.94 97 ALA A O 1
ATOM 753 N N . MET A 1 98 ? -6.435 -2.070 -3.841 1.00 95.06 98 MET A N 1
ATOM 754 C CA . MET A 1 98 ? -6.414 -2.434 -2.436 1.00 95.06 98 MET A CA 1
ATOM 755 C C . MET A 1 98 ? -7.811 -2.311 -1.842 1.00 95.06 98 MET A C 1
ATOM 757 O O . MET A 1 98 ? -8.535 -1.350 -2.085 1.00 95.06 98 MET A O 1
ATOM 761 N N . HIS A 1 99 ? -8.178 -3.302 -1.040 1.00 94.88 99 HIS A N 1
ATOM 762 C CA . HIS A 1 99 ? -9.434 -3.336 -0.315 1.00 94.88 99 HIS A CA 1
ATOM 763 C C . HIS A 1 99 ? -9.152 -3.599 1.158 1.00 94.88 99 HIS A C 1
ATOM 765 O O . HIS A 1 99 ? -8.519 -4.598 1.506 1.00 94.88 99 HIS A O 1
ATOM 771 N N . ASP A 1 100 ? -9.620 -2.697 2.008 1.00 94.12 100 ASP A N 1
ATOM 772 C CA . ASP A 1 100 ? -9.469 -2.758 3.453 1.00 94.12 100 ASP A CA 1
ATOM 773 C C . ASP A 1 100 ? -10.840 -2.864 4.126 1.00 94.12 100 ASP A C 1
ATOM 775 O O . ASP A 1 100 ? -11.794 -2.172 3.747 1.00 94.12 100 ASP A O 1
ATOM 779 N N . GLN A 1 101 ? -10.936 -3.746 5.118 1.00 93.38 101 GLN A N 1
ATOM 780 C CA . GLN A 1 101 ? -12.132 -3.978 5.920 1.00 93.38 101 GLN A CA 1
ATOM 781 C C . GLN A 1 101 ? -11.766 -3.971 7.402 1.00 93.38 101 GLN A C 1
ATOM 783 O O . GLN A 1 101 ? -10.892 -4.716 7.846 1.00 93.38 101 GLN A O 1
ATOM 788 N N . GLN A 1 102 ? -12.474 -3.155 8.178 1.00 91.50 102 GLN A N 1
ATOM 789 C CA . GLN A 1 102 ? -12.251 -2.985 9.613 1.00 91.50 102 GLN A CA 1
ATOM 790 C C . GLN A 1 102 ? -13.571 -3.152 10.366 1.00 91.50 102 GLN A C 1
ATOM 792 O O . GLN A 1 102 ? -14.640 -2.788 9.860 1.00 91.50 102 GLN A O 1
ATOM 797 N N . GLY A 1 103 ? -13.516 -3.701 11.583 1.00 90.12 103 GLY A N 1
ATOM 798 C CA . GLY A 1 103 ? -14.691 -3.795 12.452 1.00 90.12 103 GLY A CA 1
ATOM 799 C C . GLY A 1 103 ? -15.834 -4.605 11.831 1.00 90.12 103 GLY A C 1
ATOM 800 O O . GLY A 1 103 ? -16.966 -4.131 11.796 1.00 90.12 103 GLY A O 1
ATOM 801 N N . GLN A 1 104 ? -15.533 -5.786 11.277 1.00 87.75 104 GLN A N 1
ATOM 802 C CA . GLN A 1 104 ? -16.495 -6.639 10.550 1.00 87.75 104 GLN A CA 1
ATOM 803 C C . GLN A 1 104 ? -17.149 -5.950 9.335 1.00 87.75 104 GLN A C 1
ATOM 805 O O . GLN A 1 104 ? -18.305 -6.208 9.013 1.00 87.75 104 GLN A O 1
ATOM 810 N N . GLY A 1 105 ? -16.416 -5.061 8.659 1.00 86.06 105 GLY A N 1
ATOM 811 C CA . GLY A 1 105 ? -16.922 -4.330 7.494 1.00 86.06 105 GLY A CA 1
ATOM 812 C C . GLY A 1 105 ? -17.730 -3.078 7.840 1.00 86.06 105 GLY A C 1
ATOM 813 O O . GLY A 1 105 ? -18.305 -2.471 6.943 1.00 86.06 105 GLY A O 1
ATOM 814 N N . THR A 1 106 ? -17.739 -2.655 9.110 1.00 88.81 106 THR A N 1
ATOM 815 C CA . THR A 1 106 ? -18.304 -1.356 9.520 1.00 88.81 106 THR A CA 1
ATOM 816 C C . THR A 1 106 ? -17.593 -0.196 8.821 1.00 88.81 106 THR A C 1
ATOM 818 O O . THR A 1 106 ? -18.220 0.799 8.463 1.00 88.81 106 THR A O 1
ATOM 821 N N . ILE A 1 107 ? -16.282 -0.329 8.610 1.00 89.31 107 ILE A N 1
ATOM 822 C CA . ILE A 1 107 ? -15.475 0.617 7.843 1.00 89.31 107 ILE A CA 1
ATOM 823 C C . ILE A 1 107 ? -14.820 -0.174 6.720 1.00 89.31 107 ILE A C 1
ATOM 825 O O . ILE A 1 107 ? -14.153 -1.180 6.969 1.00 89.31 107 ILE A O 1
ATOM 829 N N . SER A 1 108 ? -15.014 0.276 5.485 1.00 90.69 108 SER A N 1
ATOM 830 C CA . SER A 1 108 ? -14.340 -0.297 4.331 1.00 90.69 108 SER A CA 1
ATOM 831 C C . SER A 1 108 ? -13.852 0.797 3.399 1.00 90.69 108 SER A C 1
ATOM 833 O O . SER A 1 108 ? -14.576 1.750 3.107 1.00 90.69 108 SER A O 1
ATOM 835 N N . THR A 1 109 ? -12.619 0.631 2.935 1.00 90.69 109 THR A N 1
ATOM 836 C CA . THR A 1 109 ? -11.958 1.552 2.014 1.00 90.69 109 THR A CA 1
ATOM 837 C C . THR A 1 109 ? -11.427 0.748 0.840 1.00 90.69 109 THR A C 1
ATOM 839 O O . THR A 1 109 ? -10.795 -0.289 1.028 1.00 90.69 109 THR A O 1
ATOM 842 N N . SER A 1 110 ? -11.693 1.221 -0.376 1.00 91.81 110 SER A N 1
ATOM 843 C CA . SER A 1 110 ? -11.142 0.640 -1.602 1.00 91.81 110 SER A CA 1
ATOM 844 C C . SER A 1 110 ? -10.388 1.716 -2.368 1.00 91.81 110 SER A C 1
ATOM 846 O O . SER A 1 110 ? -10.894 2.834 -2.491 1.00 91.81 110 SER A O 1
ATOM 848 N N . MET A 1 111 ? -9.202 1.376 -2.861 1.00 86.38 111 MET A N 1
ATOM 849 C CA . MET A 1 111 ? -8.382 2.224 -3.728 1.00 86.38 111 MET A CA 1
ATOM 850 C C . MET A 1 111 ? -7.845 1.437 -4.915 1.00 86.38 111 MET A C 1
ATOM 852 O O . MET A 1 111 ? -7.696 0.201 -4.780 1.00 86.38 111 MET A O 1
#

Secondary structure (DSSP, 8-state):
-HHHHHHHHHHHHHHHHHHHHHTT---TT-PPPPP--TTGGG-HHHH-GGGTTTTSS-EEEEEEEEE-TTSTT-EEEEEEEEEEEEGGGTEEEEEEEEEEEETTTTEEEE-

pLDDT: mean 86.61, std 11.01, range [55.59, 96.75]